Protein AF-A0A255H1E2-F1 (afdb_monomer)

Nearest PDB structures (foldseek):
  1zx3-assembly1_A  TM=5.470E-01  e=5.358E+00  Nitrosomonas europaea ATCC 19718

Mean predicted aligned error: 10.13 Å

Radius of gyration: 19.1 Å; Cα contacts (8 Å, |Δi|>4): 31; chains: 1; bounding box: 32×30×67 Å

Foldseek 3Di:
DDDDDDDQDADDDPVVVVVLVVVQVVCCVVPNVPRDSVVVVVVVVVVVQQVCCVVPVVSDHDDDDPPDDDRPDPDPPPDPPPPDD

Secondary structure (DSSP, 8-state):
-------------HHHHHHHHHHHHHHHHHT-TT--HHHHHHHHHHHHHHHHHHHHSTTPPPPPPTT----S-------------

Structure (mmCIF, N/CA/C/O backbone):
data_AF-A0A255H1E2-F1
#
_entry.id   AF-A0A255H1E2-F1
#
loop_
_atom_site.group_PDB
_atom_site.id
_atom_site.type_symbol
_atom_site.label_atom_id
_atom_site.label_alt_id
_atom_site.label_comp_id
_atom_site.label_asym_id
_atom_site.label_entity_id
_atom_site.label_seq_id
_atom_site.pd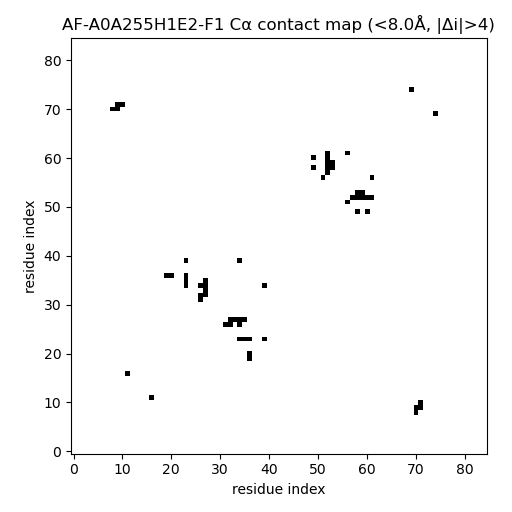bx_PDB_ins_code
_atom_site.Cartn_x
_atom_site.Cartn_y
_atom_site.Cartn_z
_atom_site.occupancy
_atom_site.B_iso_or_equiv
_atom_site.auth_seq_id
_atom_site.auth_comp_id
_atom_site.auth_asym_id
_atom_site.auth_atom_id
_atom_site.pdbx_PDB_model_num
ATOM 1 N N . MET A 1 1 ? -9.795 21.526 -3.750 1.00 38.25 1 MET A N 1
ATOM 2 C CA . MET A 1 1 ? -8.853 21.594 -2.610 1.00 38.25 1 MET A CA 1
ATOM 3 C C . MET A 1 1 ? -7.652 20.729 -2.962 1.00 38.25 1 MET A C 1
ATOM 5 O O . MET A 1 1 ? -7.839 19.547 -3.206 1.00 38.25 1 MET A O 1
ATOM 9 N N . THR A 1 2 ? -6.454 21.294 -3.109 1.00 41.75 2 THR A N 1
ATOM 10 C CA . THR A 1 2 ? -5.242 20.530 -3.449 1.00 41.75 2 THR A CA 1
ATOM 11 C C . THR A 1 2 ? -4.729 19.800 -2.207 1.00 41.75 2 THR A C 1
ATOM 13 O O . THR A 1 2 ? -4.144 20.408 -1.313 1.00 41.75 2 THR A O 1
ATOM 16 N N . SER A 1 3 ? -4.977 18.489 -2.124 1.00 51.25 3 SER A N 1
ATOM 17 C CA . SER A 1 3 ? -4.437 17.647 -1.051 1.00 51.25 3 SER A CA 1
ATOM 18 C C . SER A 1 3 ? -2.909 17.664 -1.103 1.00 51.25 3 SER A C 1
ATOM 20 O O . SER A 1 3 ? -2.290 17.200 -2.061 1.00 51.25 3 SER A O 1
ATOM 22 N N . ARG A 1 4 ? -2.281 18.237 -0.073 1.00 56.66 4 ARG A N 1
ATOM 23 C CA . ARG A 1 4 ? -0.821 18.306 0.049 1.00 56.66 4 ARG A CA 1
ATOM 24 C C . ARG A 1 4 ? -0.278 16.883 0.213 1.00 56.66 4 ARG A C 1
ATOM 26 O O . ARG A 1 4 ? -0.514 16.253 1.241 1.00 56.66 4 ARG A O 1
ATOM 33 N N . THR A 1 5 ? 0.445 16.382 -0.791 1.00 62.53 5 THR A N 1
ATOM 34 C CA . THR A 1 5 ? 1.138 15.086 -0.695 1.00 62.53 5 THR A CA 1
ATOM 35 C C . THR A 1 5 ? 2.207 15.179 0.396 1.00 62.53 5 THR A C 1
ATOM 37 O O . THR A 1 5 ? 2.980 16.137 0.425 1.00 62.53 5 THR A O 1
ATOM 40 N N . ARG A 1 6 ? 2.248 14.201 1.306 1.00 67.62 6 ARG A N 1
ATOM 41 C CA . ARG A 1 6 ? 3.307 14.060 2.316 1.00 67.62 6 ARG A CA 1
ATOM 42 C C . ARG A 1 6 ? 4.156 12.838 1.985 1.00 67.62 6 ARG A C 1
ATOM 44 O O . ARG A 1 6 ? 3.621 11.822 1.558 1.00 67.62 6 ARG A O 1
ATOM 51 N N . GLN A 1 7 ? 5.468 12.939 2.181 1.00 69.69 7 GLN A N 1
ATOM 52 C CA . GLN A 1 7 ? 6.386 11.829 1.937 1.00 69.69 7 GLN A CA 1
ATOM 53 C C . GLN A 1 7 ? 6.375 10.857 3.123 1.00 69.69 7 GLN A C 1
ATOM 55 O O . GLN A 1 7 ? 6.631 11.256 4.259 1.00 69.69 7 GLN A O 1
ATOM 60 N N . LEU A 1 8 ? 6.116 9.577 2.849 1.00 68.50 8 LEU A N 1
ATOM 61 C CA . LEU A 1 8 ? 6.286 8.497 3.816 1.00 68.50 8 LEU A CA 1
ATOM 62 C C . LEU A 1 8 ? 7.747 8.025 3.784 1.00 68.50 8 LEU A C 1
ATOM 64 O O . LEU A 1 8 ? 8.183 7.387 2.828 1.00 68.50 8 LEU A O 1
ATOM 68 N N . ALA A 1 9 ? 8.521 8.354 4.817 1.00 69.50 9 ALA A N 1
ATOM 69 C CA . ALA A 1 9 ? 9.904 7.901 4.954 1.00 69.50 9 ALA A CA 1
ATOM 70 C C . ALA A 1 9 ? 9.959 6.635 5.822 1.00 69.50 9 ALA A C 1
ATOM 72 O O . ALA A 1 9 ? 10.080 6.716 7.043 1.00 69.50 9 ALA A O 1
ATOM 73 N N . VAL A 1 10 ? 9.864 5.462 5.192 1.00 73.44 10 VAL A N 1
ATOM 74 C CA . VAL A 1 10 ? 9.972 4.158 5.866 1.00 73.44 10 VAL A CA 1
ATOM 75 C C . VAL A 1 10 ? 11.044 3.293 5.213 1.00 73.44 10 VAL A C 1
ATOM 77 O O . VAL A 1 10 ? 11.267 3.352 4.005 1.00 73.44 10 VAL A O 1
ATOM 80 N N . ARG A 1 11 ? 11.727 2.479 6.024 1.00 82.69 11 ARG A N 1
ATOM 81 C CA . ARG A 1 11 ? 12.661 1.464 5.527 1.00 82.69 11 ARG A CA 1
ATOM 82 C C . ARG A 1 11 ? 11.900 0.173 5.271 1.00 82.69 11 ARG A C 1
ATOM 84 O O . ARG A 1 11 ? 11.179 -0.295 6.146 1.00 82.69 11 ARG A O 1
ATOM 91 N N . ILE A 1 12 ? 12.113 -0.416 4.103 1.00 85.25 12 ILE A N 1
ATOM 92 C CA . ILE A 1 12 ? 11.611 -1.749 3.770 1.00 85.25 12 ILE A CA 1
ATOM 93 C C . ILE A 1 12 ? 12.779 -2.706 3.563 1.00 85.25 12 ILE A C 1
ATOM 95 O O . ILE A 1 12 ? 13.910 -2.284 3.309 1.00 85.25 12 ILE A O 1
ATOM 99 N N . ARG A 1 13 ? 12.510 -4.005 3.691 1.00 89.69 13 ARG A N 1
ATOM 100 C CA . ARG A 1 13 ? 13.521 -5.033 3.445 1.00 89.69 13 ARG A CA 1
ATOM 101 C C . ARG A 1 13 ? 13.908 -5.063 1.962 1.00 89.69 13 ARG A C 1
ATOM 103 O O . ARG A 1 13 ? 13.068 -4.830 1.091 1.00 89.69 13 ARG A O 1
ATOM 110 N N . ALA A 1 14 ? 15.171 -5.377 1.683 1.00 90.25 14 ALA A N 1
ATOM 111 C CA . ALA A 1 14 ? 15.711 -5.375 0.324 1.00 90.25 14 ALA A CA 1
ATOM 112 C C . ALA A 1 14 ? 15.024 -6.403 -0.594 1.00 90.25 14 ALA A C 1
ATOM 114 O O . ALA A 1 14 ? 14.718 -6.086 -1.740 1.00 90.25 14 ALA A O 1
ATOM 115 N N . ASP A 1 15 ? 14.707 -7.595 -0.079 1.00 93.88 15 ASP A N 1
ATOM 116 C CA . ASP A 1 15 ? 13.980 -8.640 -0.814 1.00 93.88 15 ASP A CA 1
ATOM 117 C C . ASP A 1 15 ? 12.597 -8.157 -1.272 1.00 93.88 15 ASP A C 1
ATOM 119 O O . ASP A 1 15 ? 12.178 -8.403 -2.404 1.00 93.88 15 ASP A O 1
ATOM 123 N N . LEU A 1 16 ? 11.899 -7.420 -0.405 1.00 92.44 16 LEU A N 1
ATOM 124 C CA . LEU A 1 16 ? 10.591 -6.865 -0.722 1.00 92.44 16 LEU A CA 1
ATOM 125 C C . LEU A 1 16 ? 10.694 -5.767 -1.784 1.00 92.44 16 LEU A C 1
ATOM 127 O O . LEU A 1 16 ? 9.884 -5.757 -2.704 1.00 92.44 16 LEU A O 1
ATOM 131 N N . LYS A 1 17 ? 11.699 -4.884 -1.703 1.00 92.69 17 LYS A N 1
ATOM 132 C CA . LYS A 1 17 ? 11.928 -3.839 -2.715 1.00 92.69 17 LYS A CA 1
ATOM 133 C C . LYS A 1 17 ? 12.085 -4.436 -4.115 1.00 92.69 17 LYS A C 1
ATOM 135 O O . LYS A 1 17 ? 11.417 -3.974 -5.032 1.00 92.69 17 LYS A O 1
ATOM 140 N N . VAL A 1 18 ? 12.894 -5.489 -4.257 1.00 94.81 18 VAL A N 1
ATOM 141 C CA . VAL A 1 18 ? 13.105 -6.174 -5.547 1.00 94.81 18 VAL A CA 1
ATOM 142 C C . VAL A 1 18 ? 11.793 -6.736 -6.098 1.00 94.81 18 VAL A C 1
ATOM 144 O O . VAL A 1 18 ? 11.487 -6.567 -7.276 1.00 94.81 18 VAL A O 1
ATOM 147 N N . ARG A 1 19 ? 10.981 -7.368 -5.244 1.00 95.44 19 ARG A N 1
ATOM 148 C CA . ARG A 1 19 ? 9.678 -7.913 -5.653 1.00 95.44 19 ARG A CA 1
ATOM 149 C C . ARG A 1 19 ? 8.688 -6.825 -6.060 1.00 95.44 19 ARG A C 1
ATOM 151 O O . ARG A 1 19 ? 7.939 -7.023 -7.010 1.00 95.44 19 ARG A O 1
ATOM 158 N N . VAL A 1 20 ? 8.679 -5.699 -5.347 1.00 93.88 20 VAL A N 1
ATOM 159 C CA . VAL A 1 20 ? 7.826 -4.550 -5.671 1.00 93.88 20 VAL A CA 1
ATOM 160 C C . VAL A 1 20 ? 8.225 -3.951 -7.019 1.00 93.88 20 VAL A C 1
ATOM 162 O O . VAL A 1 20 ? 7.351 -3.714 -7.847 1.00 93.88 20 VAL A O 1
ATOM 165 N N . ASP A 1 21 ? 9.522 -3.775 -7.277 1.00 94.25 21 ASP A N 1
ATOM 166 C CA . ASP A 1 21 ? 10.005 -3.258 -8.562 1.00 94.25 21 ASP A CA 1
ATOM 167 C C . ASP A 1 21 ? 9.595 -4.168 -9.726 1.00 94.25 21 ASP A C 1
ATOM 169 O O . ASP A 1 21 ? 9.054 -3.687 -10.719 1.00 94.25 21 ASP A O 1
ATOM 173 N N . ALA A 1 22 ? 9.777 -5.485 -9.574 1.00 95.56 22 ALA A N 1
ATOM 174 C CA . ALA A 1 22 ? 9.371 -6.462 -10.583 1.00 95.56 22 ALA A CA 1
ATOM 175 C C . ALA A 1 22 ? 7.853 -6.451 -10.837 1.00 95.56 22 ALA A C 1
ATOM 177 O O . ALA A 1 22 ? 7.415 -6.562 -11.980 1.00 95.56 22 ALA A O 1
ATOM 178 N N . ALA A 1 23 ? 7.039 -6.292 -9.788 1.00 94.50 23 ALA A N 1
ATOM 179 C CA . ALA A 1 23 ? 5.587 -6.210 -9.926 1.00 94.50 23 ALA A CA 1
ATOM 180 C C . ALA A 1 23 ? 5.150 -4.937 -10.668 1.00 94.50 23 ALA A C 1
ATOM 182 O O . ALA A 1 23 ? 4.303 -5.009 -11.555 1.00 94.50 23 ALA A O 1
ATOM 183 N N . VAL A 1 24 ? 5.740 -3.782 -10.340 1.00 94.81 24 VAL A N 1
ATOM 184 C CA . VAL A 1 24 ? 5.449 -2.512 -11.025 1.00 94.81 24 VAL A CA 1
ATOM 185 C C . VAL A 1 24 ? 5.841 -2.591 -12.496 1.00 94.81 24 VAL A C 1
ATOM 187 O O . VAL A 1 24 ? 5.071 -2.162 -13.352 1.00 94.81 24 VAL A O 1
ATOM 190 N N . ASP A 1 25 ? 7.002 -3.169 -12.800 1.00 95.50 25 ASP A N 1
ATOM 191 C CA . ASP A 1 25 ? 7.440 -3.363 -14.180 1.00 95.50 25 ASP A CA 1
ATOM 192 C C . ASP A 1 25 ? 6.482 -4.278 -14.958 1.00 95.50 25 ASP A C 1
ATOM 194 O O . ASP A 1 25 ? 6.011 -3.917 -16.035 1.00 95.50 25 ASP A O 1
ATOM 198 N N . ALA A 1 26 ? 6.077 -5.414 -14.383 1.00 94.88 26 ALA A N 1
ATOM 199 C CA . ALA A 1 26 ? 5.101 -6.305 -15.011 1.00 94.88 26 ALA A CA 1
ATOM 200 C C . ALA A 1 26 ? 3.735 -5.625 -15.244 1.00 94.88 26 ALA A C 1
ATOM 202 O O . ALA A 1 26 ? 3.103 -5.832 -16.285 1.00 94.88 26 ALA A O 1
ATOM 203 N N . LEU A 1 27 ? 3.275 -4.787 -14.309 1.00 93.06 27 LEU A N 1
ATOM 204 C CA . LEU A 1 27 ? 2.015 -4.046 -14.433 1.00 93.06 27 LEU A CA 1
ATOM 205 C C . LEU A 1 27 ? 2.074 -2.962 -15.512 1.00 93.06 27 LEU A C 1
ATOM 207 O O . LEU A 1 27 ? 1.094 -2.786 -16.236 1.00 93.06 27 LEU A O 1
ATOM 211 N N . LYS A 1 28 ? 3.226 -2.306 -15.695 1.00 93.75 28 LYS A N 1
ATOM 212 C CA . LYS A 1 28 ? 3.428 -1.369 -16.810 1.00 93.75 28 LYS A CA 1
ATOM 213 C C . LYS A 1 28 ? 3.224 -2.024 -18.170 1.00 93.75 28 LYS A C 1
ATOM 215 O O . LYS A 1 28 ? 2.610 -1.439 -19.055 1.00 93.75 28 LYS A O 1
ATOM 220 N N . HIS A 1 29 ? 3.733 -3.242 -18.327 1.00 91.44 29 HIS A N 1
ATOM 221 C CA . HIS A 1 29 ? 3.641 -3.977 -19.587 1.00 91.44 29 HIS A CA 1
ATOM 222 C C . HIS A 1 29 ? 2.255 -4.588 -19.823 1.00 91.44 29 HIS A C 1
ATOM 224 O O . HIS A 1 29 ? 1.830 -4.708 -20.968 1.00 91.44 29 HIS A O 1
ATOM 230 N N . SER A 1 30 ? 1.561 -4.999 -18.760 1.00 92.25 30 SER A N 1
ATOM 231 C CA . SER A 1 30 ? 0.302 -5.751 -18.868 1.00 92.25 30 SER A CA 1
ATOM 232 C C . SER A 1 30 ? -0.962 -4.900 -18.762 1.00 92.25 30 SER A C 1
ATOM 234 O O . SER A 1 30 ? -1.992 -5.296 -19.305 1.00 92.25 30 SER A O 1
ATOM 236 N N . ARG A 1 31 ? -0.914 -3.763 -18.059 1.00 86.69 31 ARG A N 1
ATOM 237 C CA . AR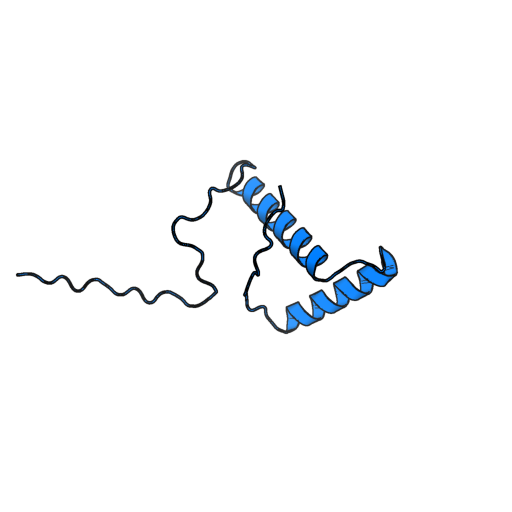G A 1 31 ? -2.096 -2.952 -17.738 1.00 86.69 31 ARG A CA 1
ATOM 238 C C . ARG A 1 31 ? -2.015 -1.554 -18.333 1.00 86.69 31 ARG A C 1
ATOM 240 O O . ARG A 1 31 ? -2.879 -1.190 -19.122 1.00 86.69 31 ARG A O 1
ATOM 247 N N . ASP A 1 32 ? -1.009 -0.780 -17.934 1.00 89.25 32 ASP A N 1
ATOM 248 C CA . ASP A 1 32 ? -0.877 0.626 -18.321 1.00 89.25 32 ASP A CA 1
ATOM 249 C C . ASP A 1 32 ? 0.595 1.071 -18.256 1.00 89.25 32 ASP A C 1
ATOM 251 O O . ASP A 1 32 ? 1.173 1.069 -17.166 1.00 89.25 32 ASP A O 1
ATOM 255 N N . PRO A 1 33 ? 1.207 1.513 -19.371 1.00 91.50 33 PRO A N 1
ATOM 256 C CA . PRO A 1 33 ? 2.584 2.011 -19.386 1.00 91.50 33 PRO A CA 1
ATOM 257 C C . PRO A 1 33 ? 2.854 3.186 -18.434 1.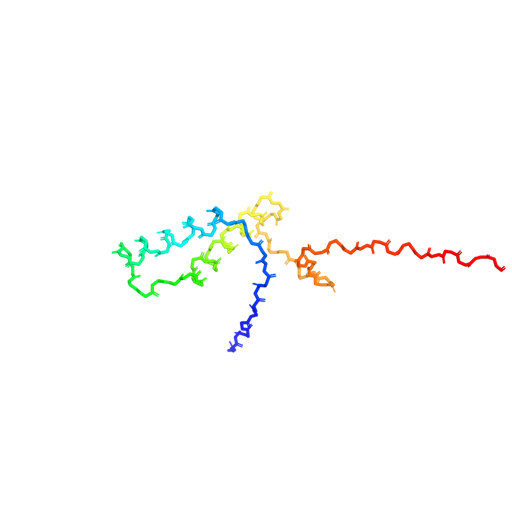00 91.50 33 PRO A C 1
ATOM 259 O O . PRO A 1 33 ? 4.005 3.414 -18.053 1.00 91.50 33 PRO A O 1
ATOM 262 N N . SER A 1 34 ? 1.820 3.939 -18.055 1.00 91.44 34 SER A N 1
ATOM 263 C CA . SER A 1 34 ? 1.921 5.061 -17.122 1.00 91.44 34 SER A CA 1
ATOM 264 C C . SER A 1 34 ? 1.927 4.643 -15.650 1.00 91.44 34 SER A C 1
ATOM 266 O O . SER A 1 34 ? 2.256 5.471 -14.804 1.00 91.44 34 SER A O 1
ATOM 268 N N . PHE A 1 35 ? 1.664 3.365 -15.343 1.00 89.75 35 PHE A N 1
ATOM 269 C CA . PHE A 1 35 ? 1.592 2.859 -13.975 1.00 89.75 35 PHE A CA 1
ATOM 270 C C . PHE A 1 35 ? 2.898 3.086 -13.206 1.00 89.75 35 PHE A C 1
ATOM 272 O O . PHE A 1 35 ? 3.996 2.748 -13.660 1.00 89.75 35 PHE A O 1
ATOM 279 N N . THR A 1 36 ? 2.801 3.650 -12.008 1.00 91.69 36 THR A N 1
ATOM 280 C CA . THR A 1 36 ? 3.959 4.080 -11.221 1.00 91.69 36 THR A CA 1
ATOM 281 C C . THR A 1 36 ? 4.120 3.296 -9.922 1.00 91.69 36 THR A C 1
ATOM 283 O O . THR A 1 36 ? 3.170 2.779 -9.341 1.00 91.69 36 THR A O 1
ATOM 286 N N . LEU A 1 37 ? 5.349 3.277 -9.389 1.00 91.06 37 LEU A N 1
ATOM 287 C CA . LEU A 1 37 ? 5.609 2.757 -8.041 1.00 91.06 37 LEU A CA 1
ATOM 288 C C . LEU A 1 37 ? 4.799 3.509 -6.974 1.00 91.06 37 LEU A C 1
ATOM 290 O O . LEU A 1 37 ? 4.407 2.921 -5.972 1.00 91.06 37 LEU A O 1
ATOM 294 N N . ARG A 1 38 ? 4.551 4.806 -7.189 1.00 89.38 38 ARG A N 1
ATOM 295 C CA . ARG A 1 38 ? 3.728 5.617 -6.293 1.00 89.38 38 ARG A CA 1
ATOM 296 C C . ARG A 1 38 ? 2.303 5.076 -6.229 1.00 89.38 38 ARG A C 1
ATOM 298 O O . ARG A 1 38 ? 1.833 4.812 -5.134 1.00 89.38 38 ARG A O 1
ATOM 305 N N . GLU A 1 39 ? 1.659 4.885 -7.376 1.00 90.00 39 GLU A N 1
ATOM 306 C CA . GLU A 1 39 ? 0.296 4.342 -7.442 1.00 90.00 39 GLU A CA 1
ATOM 307 C C . GLU A 1 39 ? 0.227 2.944 -6.833 1.00 90.00 39 GLU A C 1
ATOM 309 O O . GLU A 1 39 ? -0.659 2.679 -6.030 1.00 90.00 39 GLU A O 1
ATOM 314 N N . ALA A 1 40 ? 1.212 2.086 -7.117 1.00 90.81 40 ALA A N 1
ATOM 315 C CA . ALA A 1 40 ? 1.285 0.757 -6.517 1.00 90.81 40 ALA A CA 1
ATOM 316 C C . ALA A 1 40 ? 1.340 0.802 -4.980 1.00 90.81 40 ALA A C 1
ATOM 318 O O . ALA A 1 40 ? 0.680 0.012 -4.306 1.00 90.81 40 ALA A O 1
ATOM 319 N N . VAL A 1 41 ? 2.134 1.717 -4.414 1.00 90.75 41 VAL A N 1
ATOM 320 C CA . VAL A 1 41 ? 2.246 1.894 -2.960 1.00 90.75 41 VAL A CA 1
ATOM 321 C C . VAL A 1 41 ? 0.976 2.514 -2.378 1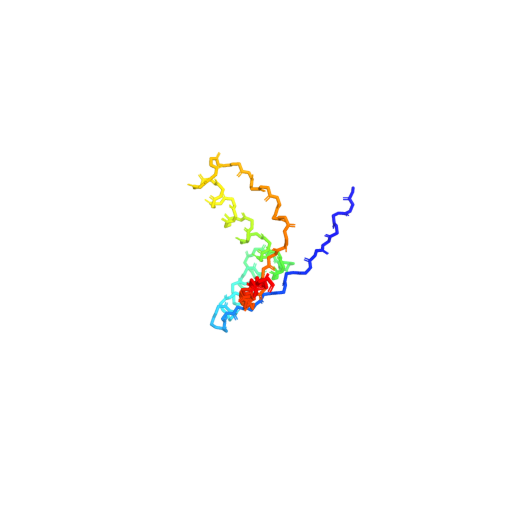.00 90.75 41 VAL A C 1
ATOM 323 O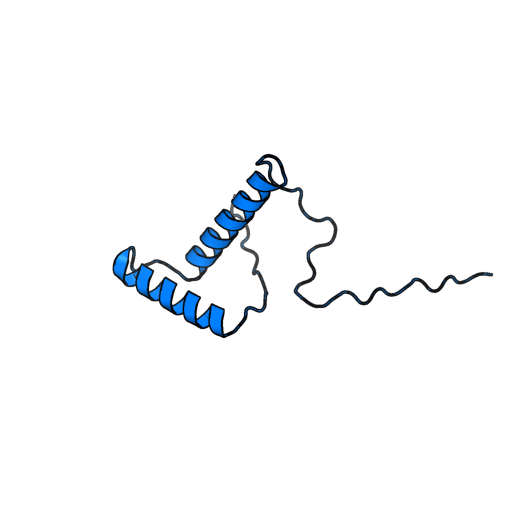 O . VAL A 1 41 ? 0.514 2.042 -1.341 1.00 90.75 41 VAL A O 1
ATOM 326 N N . ASP A 1 42 ? 0.403 3.522 -3.037 1.00 91.06 42 ASP A N 1
ATOM 327 C CA . ASP A 1 42 ? -0.836 4.173 -2.604 1.00 91.06 42 ASP A CA 1
ATOM 328 C C . ASP A 1 42 ? -1.998 3.154 -2.584 1.00 91.06 42 ASP A C 1
ATOM 330 O O . ASP A 1 42 ? -2.638 2.988 -1.546 1.00 91.06 42 ASP A O 1
ATOM 334 N N . GLU A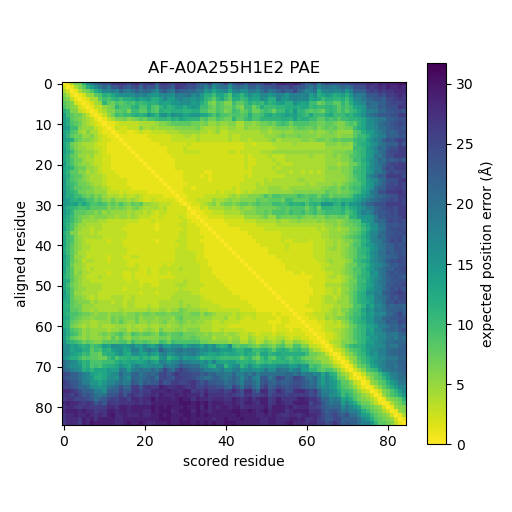 1 43 ? -2.204 2.381 -3.661 1.00 92.19 43 GLU A N 1
ATOM 335 C CA . GLU A 1 43 ? -3.220 1.317 -3.724 1.00 92.19 43 GLU A CA 1
ATOM 336 C C . GLU A 1 43 ? -2.992 0.246 -2.647 1.00 92.19 43 GLU A C 1
ATOM 338 O O . GLU A 1 43 ? -3.911 -0.094 -1.896 1.00 92.19 43 GLU A O 1
ATOM 343 N N . ALA A 1 44 ? -1.764 -0.268 -2.521 1.00 92.88 44 ALA A N 1
ATOM 344 C CA . ALA A 1 44 ? -1.454 -1.325 -1.560 1.00 92.88 44 ALA A CA 1
ATOM 345 C C . ALA A 1 44 ? -1.695 -0.883 -0.108 1.00 92.88 44 ALA A C 1
ATOM 347 O O . ALA A 1 44 ? -2.251 -1.646 0.688 1.00 92.88 44 ALA A O 1
ATOM 348 N N . LEU A 1 45 ? -1.297 0.343 0.246 1.00 93.06 45 LEU A N 1
ATOM 349 C CA . LEU A 1 45 ? -1.516 0.889 1.583 1.00 93.06 45 LEU A CA 1
ATOM 350 C C . LEU A 1 45 ? -2.999 1.152 1.844 1.00 93.06 45 LEU A C 1
ATOM 352 O O . LEU A 1 45 ? -3.480 0.788 2.914 1.00 93.06 45 LEU A O 1
ATOM 356 N N . THR A 1 46 ? -3.737 1.712 0.882 1.00 94.62 46 THR A N 1
ATOM 357 C CA . THR A 1 46 ? -5.187 1.917 1.010 1.00 94.62 46 THR A CA 1
ATOM 358 C C . THR A 1 46 ? -5.914 0.597 1.239 1.00 94.62 46 THR A C 1
ATOM 360 O O . THR A 1 46 ? -6.682 0.483 2.193 1.00 94.62 46 THR A O 1
ATOM 363 N N . HIS A 1 47 ? -5.627 -0.424 0.428 1.00 96.12 47 HIS A N 1
ATOM 364 C CA . HIS A 1 47 ? -6.249 -1.742 0.564 1.00 96.12 47 HIS A CA 1
ATOM 365 C C . HIS A 1 47 ? -5.920 -2.390 1.911 1.00 96.12 47 HIS A C 1
ATOM 367 O O . HIS A 1 47 ? -6.790 -2.989 2.551 1.00 96.12 47 HIS A O 1
ATOM 373 N N . TRP A 1 48 ? -4.669 -2.271 2.359 1.00 95.75 48 TRP A N 1
ATOM 374 C CA . TRP A 1 48 ? -4.260 -2.805 3.650 1.00 95.75 48 TRP A CA 1
ATOM 375 C C . TRP A 1 48 ? -4.958 -2.085 4.811 1.00 95.75 48 TRP A C 1
ATOM 377 O O . TRP A 1 48 ? -5.527 -2.761 5.667 1.00 95.75 48 TRP A O 1
ATOM 387 N N . VAL A 1 49 ? -4.982 -0.745 4.820 1.00 96.06 49 VAL A N 1
ATOM 388 C CA . VAL A 1 49 ? -5.657 0.050 5.862 1.00 96.06 49 VAL A CA 1
ATOM 389 C C . VAL A 1 49 ? -7.143 -0.292 5.921 1.00 96.06 49 VAL A C 1
ATOM 391 O O . VAL A 1 49 ? -7.618 -0.671 6.986 1.00 96.06 49 VAL A O 1
ATOM 394 N N . GLN A 1 50 ? -7.844 -0.291 4.784 1.00 96.94 50 GLN A N 1
ATOM 395 C CA . GLN A 1 50 ? -9.263 -0.659 4.720 1.00 96.94 50 GLN A CA 1
ATOM 396 C C . GLN A 1 50 ? -9.518 -2.0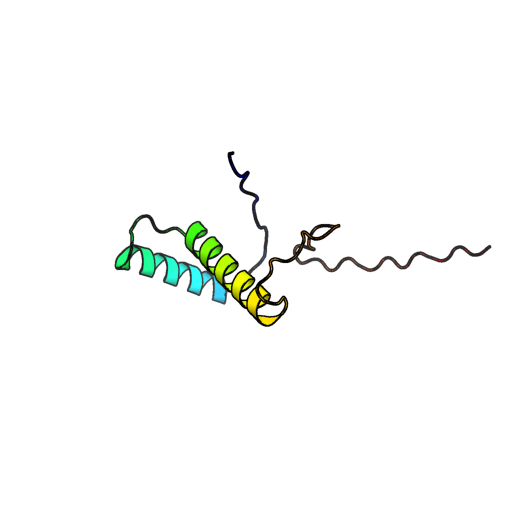80 5.231 1.00 96.94 50 GLN A C 1
ATOM 398 O O . GLN A 1 50 ? -10.490 -2.337 5.940 1.00 96.94 50 GLN A O 1
ATOM 403 N N . SER A 1 51 ? -8.631 -3.025 4.910 1.00 97.62 51 SER A N 1
ATOM 404 C CA . SER A 1 51 ? -8.737 -4.396 5.420 1.00 97.62 51 SER A CA 1
ATOM 405 C C . SER A 1 51 ? -8.601 -4.448 6.942 1.00 97.62 51 SER A C 1
ATOM 407 O O . SER A 1 51 ? -9.281 -5.241 7.592 1.00 97.62 51 SER A O 1
ATOM 409 N N . MET A 1 52 ? -7.735 -3.615 7.525 1.00 97.88 52 MET A N 1
ATOM 410 C CA . MET A 1 52 ? -7.582 -3.523 8.975 1.00 97.88 52 MET A CA 1
ATOM 411 C C . MET A 1 52 ? -8.781 -2.811 9.618 1.00 97.88 52 MET A C 1
ATOM 413 O O . MET A 1 52 ? -9.267 -3.291 10.638 1.00 97.88 52 MET A O 1
ATOM 417 N N . GLU A 1 53 ? -9.295 -1.733 9.021 1.00 97.94 53 GLU A N 1
ATOM 418 C CA . GLU A 1 53 ? -10.488 -1.006 9.491 1.00 97.94 53 GLU A CA 1
ATOM 419 C C . GLU A 1 53 ? -11.707 -1.932 9.527 1.00 97.94 53 GLU A C 1
ATOM 421 O O . GLU A 1 53 ? -12.385 -2.045 10.547 1.00 97.94 53 GLU A O 1
ATOM 426 N N . ASN A 1 54 ? -11.929 -2.698 8.457 1.00 97.38 54 ASN A N 1
ATOM 427 C CA . ASN A 1 54 ? -12.996 -3.697 8.395 1.00 97.38 54 ASN A CA 1
ATOM 428 C C . ASN A 1 54 ? -12.840 -4.793 9.454 1.00 97.38 54 ASN A C 1
ATOM 430 O O . ASN A 1 54 ? -13.826 -5.272 10.007 1.00 97.38 54 ASN A O 1
ATOM 434 N N . ARG A 1 55 ? -11.601 -5.204 9.742 1.00 97.69 55 ARG A N 1
ATOM 435 C CA . ARG A 1 55 ? -11.328 -6.310 10.664 1.00 97.69 55 ARG A CA 1
ATOM 436 C C . ARG A 1 55 ? -11.361 -5.904 12.136 1.00 97.69 55 ARG A C 1
ATOM 438 O O . ARG A 1 55 ? -11.705 -6.736 12.971 1.00 97.69 55 ARG A O 1
ATOM 445 N N . TYR A 1 56 ? -10.960 -4.676 12.451 1.00 97.44 56 TYR A N 1
ATOM 446 C CA . TYR A 1 56 ? -10.666 -4.253 13.823 1.00 97.44 56 TYR A CA 1
ATOM 447 C C . TYR A 1 56 ? -11.372 -2.964 14.255 1.00 97.44 56 TYR A C 1
ATOM 449 O O . TYR A 1 56 ? -11.272 -2.608 15.424 1.00 97.44 56 TYR A O 1
ATOM 457 N N . ASN A 1 57 ? -12.059 -2.266 13.350 1.00 97.06 57 ASN A N 1
ATOM 458 C CA . ASN A 1 57 ? -12.735 -1.000 13.639 1.00 97.06 57 ASN A CA 1
ATOM 459 C C . ASN A 1 57 ? -14.114 -0.904 12.969 1.00 97.06 57 ASN A C 1
ATOM 461 O O . ASN A 1 57 ? -14.531 0.179 12.579 1.00 97.06 57 ASN A O 1
ATOM 465 N N . GLU A 1 58 ? -14.806 -2.034 12.786 1.00 96.69 58 GLU A N 1
ATOM 466 C CA . GLU A 1 58 ? -16.177 -2.076 12.238 1.00 96.69 58 GLU A CA 1
ATOM 467 C C . GLU A 1 58 ? -16.316 -1.394 10.860 1.00 96.69 58 GLU A C 1
ATOM 469 O O . GLU A 1 58 ? -17.365 -0.853 10.509 1.00 96.69 58 GLU A O 1
ATOM 474 N N . GLY A 1 59 ? -15.234 -1.383 10.076 1.00 95.38 59 GLY A N 1
ATOM 475 C CA . GLY A 1 59 ? -15.177 -0.703 8.778 1.00 95.38 59 GLY A CA 1
ATOM 476 C C . GLY A 1 59 ? -15.119 0.823 8.865 1.00 95.38 59 GLY A C 1
ATOM 477 O O . GLY A 1 59 ? -15.186 1.495 7.839 1.00 95.38 59 GLY A O 1
ATOM 478 N N . GLN A 1 60 ? -14.987 1.383 10.067 1.00 96.19 60 GLN A N 1
ATOM 479 C CA . GLN A 1 60 ? -14.807 2.812 10.272 1.00 96.19 60 GLN A CA 1
ATOM 480 C C . GLN A 1 60 ? -13.325 3.196 10.158 1.00 96.19 60 GLN A C 1
ATOM 482 O O . GLN A 1 60 ? -12.455 2.446 10.612 1.00 96.19 60 GLN A O 1
ATOM 487 N N . PRO A 1 61 ? -13.006 4.387 9.626 1.00 95.31 61 PRO A N 1
ATOM 488 C CA . PRO A 1 61 ? -11.649 4.912 9.661 1.00 95.31 61 PRO A CA 1
ATOM 489 C C . PRO A 1 61 ? -11.164 5.216 11.080 1.00 95.31 61 PRO A C 1
ATOM 491 O O . PRO A 1 61 ? -11.936 5.664 11.932 1.00 95.31 61 PRO A O 1
ATOM 494 N N . TRP A 1 62 ? -9.867 5.036 11.338 1.00 91.69 62 TRP A N 1
ATOM 495 C CA . TRP A 1 62 ? -9.276 5.452 12.614 1.00 91.69 62 TRP A CA 1
ATOM 496 C C . TRP A 1 62 ? -9.065 6.970 12.698 1.00 91.69 62 TRP A C 1
ATOM 498 O O . TRP A 1 62 ? -8.716 7.610 11.700 1.00 91.69 62 TRP A O 1
ATOM 508 N N . PRO A 1 63 ? -9.199 7.568 13.898 1.00 90.88 63 PRO A N 1
ATOM 509 C CA . PRO A 1 63 ? -8.854 8.967 14.095 1.00 90.88 63 PRO A CA 1
ATOM 510 C C . PRO A 1 63 ? -7.337 9.193 13.926 1.00 90.88 63 PRO A C 1
ATOM 512 O O . PRO A 1 63 ? -6.535 8.300 14.222 1.00 90.88 63 PRO A O 1
ATOM 515 N N . PRO A 1 64 ? -6.905 10.395 13.498 1.00 86.75 64 PRO A N 1
ATOM 516 C CA . PRO A 1 64 ? -5.487 10.724 13.387 1.00 86.75 64 PRO A CA 1
ATOM 517 C C . PRO A 1 64 ? -4.750 10.581 14.733 1.00 86.75 64 PRO A C 1
ATOM 519 O O . PRO A 1 64 ? -5.284 10.986 15.768 1.00 86.75 64 PRO A O 1
ATOM 522 N N . PRO A 1 65 ? -3.504 10.072 14.752 1.00 84.81 65 PRO A N 1
ATOM 523 C CA . PRO A 1 65 ? -2.737 9.942 15.987 1.00 84.81 65 PRO A CA 1
ATOM 524 C C . PRO A 1 65 ? -2.337 11.316 16.546 1.00 84.81 65 PRO A C 1
ATOM 526 O O . PRO A 1 65 ? -1.853 12.178 15.812 1.00 84.81 65 PRO A O 1
ATOM 529 N N . ALA A 1 66 ? -2.449 11.493 17.866 1.00 79.06 66 ALA A N 1
ATOM 530 C CA . ALA A 1 66 ? -2.193 12.772 18.541 1.00 79.06 66 ALA A CA 1
ATOM 531 C C . ALA A 1 66 ? -0.724 13.257 18.491 1.00 79.06 66 ALA A C 1
ATOM 533 O O . ALA A 1 66 ? -0.470 14.444 18.675 1.00 79.06 66 ALA A O 1
ATOM 534 N N . GLY A 1 67 ? 0.251 12.367 18.251 1.00 73.56 67 GLY A N 1
ATOM 535 C CA . GLY A 1 67 ? 1.689 12.656 18.413 1.00 73.56 67 GLY A CA 1
ATOM 536 C C . GLY A 1 67 ? 2.594 12.247 17.246 1.00 73.56 67 GLY A C 1
ATOM 537 O O . GLY A 1 67 ? 3.810 12.131 17.430 1.00 73.56 67 GLY A O 1
ATOM 538 N N . GLY A 1 68 ? 2.016 12.002 16.064 1.00 70.56 68 GLY A N 1
ATOM 539 C CA . GLY A 1 68 ? 2.731 11.411 14.929 1.00 70.56 68 GLY A CA 1
ATOM 540 C C . GLY A 1 68 ? 3.156 9.957 15.181 1.00 70.56 68 GLY A C 1
ATOM 541 O O . GLY A 1 68 ? 2.992 9.421 16.275 1.00 70.56 68 GLY A O 1
ATOM 542 N N . LEU A 1 69 ? 3.683 9.301 14.148 1.00 70.81 69 LEU A N 1
ATOM 543 C CA . LEU A 1 69 ? 4.183 7.926 14.239 1.00 70.81 69 LEU A CA 1
ATOM 544 C C . LEU A 1 69 ? 5.709 7.922 14.351 1.00 70.81 69 LEU A C 1
ATOM 546 O O . LEU A 1 69 ? 6.387 8.719 13.700 1.00 70.81 69 LEU A O 1
ATOM 550 N N . ASP A 1 70 ? 6.253 6.997 15.141 1.00 65.69 70 ASP A N 1
ATOM 551 C CA . ASP A 1 70 ? 7.694 6.754 15.176 1.00 65.69 70 ASP A CA 1
ATOM 552 C C . ASP A 1 70 ? 8.120 6.060 13.874 1.00 65.69 70 ASP A C 1
ATOM 554 O O . ASP A 1 70 ? 7.745 4.920 13.607 1.00 65.69 70 ASP A O 1
ATOM 558 N N . ALA A 1 71 ? 8.947 6.726 13.062 1.00 62.03 71 ALA A N 1
ATOM 559 C CA . ALA A 1 71 ? 9.443 6.222 11.774 1.00 62.03 71 ALA A CA 1
ATOM 560 C C . ALA A 1 71 ? 10.502 5.096 11.905 1.00 62.03 71 ALA A C 1
ATOM 562 O O . ALA A 1 71 ? 11.398 4.964 11.070 1.00 62.03 71 ALA A O 1
ATOM 563 N N . GLY A 1 72 ? 10.435 4.291 12.973 1.00 54.72 72 GLY A N 1
ATOM 564 C CA . GLY A 1 72 ? 11.317 3.140 13.195 1.00 54.72 72 GLY A CA 1
ATOM 565 C C . GLY A 1 72 ? 12.502 3.369 14.139 1.00 54.72 72 GLY A C 1
ATOM 566 O O . GLY A 1 72 ? 13.398 2.528 14.188 1.00 54.72 72 GLY A O 1
ATOM 567 N N . ARG A 1 73 ? 12.529 4.458 14.920 1.00 50.09 73 ARG A N 1
ATOM 568 C CA . ARG A 1 73 ? 13.373 4.529 16.125 1.00 50.09 73 ARG A CA 1
ATOM 569 C C . ARG A 1 73 ? 12.458 4.382 17.338 1.00 50.09 73 ARG A C 1
ATOM 571 O O . ARG A 1 73 ? 11.616 5.256 17.524 1.00 50.09 73 ARG A O 1
ATOM 578 N N . PRO A 1 74 ? 12.591 3.327 18.159 1.00 52.53 74 PRO A N 1
ATOM 579 C CA . PRO A 1 74 ? 11.885 3.277 19.430 1.00 52.53 74 PRO A CA 1
ATOM 580 C C . PRO A 1 74 ? 12.233 4.547 20.206 1.00 52.53 74 PRO A C 1
ATOM 582 O O . PRO A 1 74 ? 13.420 4.814 20.432 1.00 52.53 74 PRO A O 1
ATOM 585 N N . ARG A 1 75 ? 11.236 5.346 20.602 1.00 56.44 75 ARG A N 1
ATOM 586 C CA 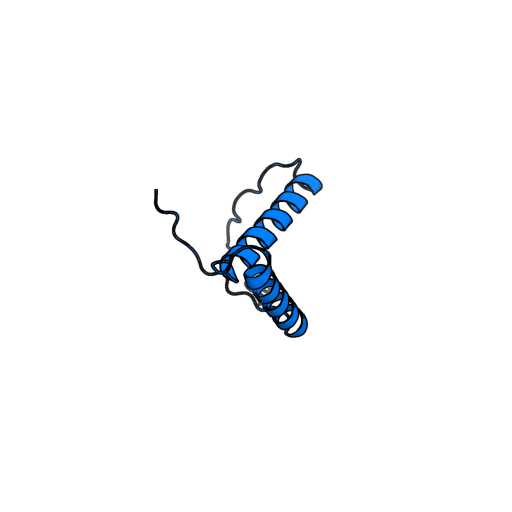. ARG A 1 75 ? 11.465 6.351 21.641 1.00 56.44 75 ARG A CA 1
ATOM 587 C C . ARG A 1 75 ? 12.010 5.594 22.850 1.00 56.44 75 ARG A C 1
ATOM 589 O O . ARG A 1 75 ? 11.313 4.756 23.422 1.00 56.44 75 ARG A O 1
ATOM 596 N N . ARG A 1 76 ? 13.273 5.841 23.227 1.00 53.34 76 ARG A N 1
ATOM 597 C CA . ARG A 1 76 ? 13.750 5.453 24.559 1.00 53.34 76 ARG A CA 1
ATOM 598 C C . ARG A 1 76 ? 12.777 6.114 25.525 1.00 53.34 76 ARG A C 1
ATOM 600 O O . ARG A 1 76 ? 12.694 7.339 25.532 1.00 53.34 76 ARG A O 1
ATOM 607 N N . ARG A 1 77 ? 12.026 5.319 26.290 1.00 51.72 77 ARG A N 1
ATOM 608 C CA . ARG A 1 77 ? 11.326 5.823 27.471 1.00 51.72 77 ARG A CA 1
ATOM 609 C C . ARG A 1 77 ? 12.383 6.497 28.340 1.00 51.72 77 ARG A C 1
ATOM 611 O O . ARG A 1 77 ? 13.164 5.819 28.999 1.00 51.72 77 ARG A O 1
ATOM 618 N N . THR A 1 78 ? 12.449 7.819 28.303 1.00 55.25 78 THR A N 1
ATOM 619 C CA . THR A 1 78 ? 12.996 8.578 29.416 1.00 55.25 78 THR A CA 1
ATOM 620 C C . THR A 1 78 ? 11.966 8.414 30.519 1.00 55.25 78 THR A C 1
ATOM 622 O O . THR A 1 78 ? 10.897 9.019 30.459 1.00 55.25 78 THR A O 1
ATOM 625 N N . HIS A 1 79 ? 12.231 7.508 31.459 1.00 46.88 79 HIS A N 1
ATOM 626 C CA . HIS A 1 79 ? 11.545 7.563 32.741 1.00 46.88 79 HIS A CA 1
ATOM 627 C C . HIS A 1 79 ? 11.740 8.988 33.281 1.00 46.88 79 HIS A C 1
ATOM 629 O O . HIS A 1 79 ? 12.878 9.469 33.258 1.00 46.88 79 HIS A O 1
ATOM 635 N N . PRO A 1 80 ? 10.675 9.694 33.695 1.00 48.31 80 PRO A N 1
ATOM 636 C CA . PRO A 1 80 ? 10.865 10.872 34.513 1.00 48.31 80 PRO A CA 1
ATOM 637 C C . PRO A 1 80 ? 11.564 10.386 35.780 1.00 48.31 80 PRO A C 1
ATOM 639 O O . PRO A 1 80 ? 11.051 9.507 36.468 1.00 48.31 80 PRO A O 1
ATOM 642 N N . THR A 1 81 ? 12.764 10.893 36.039 1.00 50.41 81 THR A N 1
ATOM 643 C CA . THR A 1 81 ? 13.350 10.812 37.371 1.00 50.41 81 THR A CA 1
ATOM 644 C C . THR A 1 81 ? 12.371 11.536 38.289 1.00 50.41 81 THR A C 1
ATOM 646 O O . THR A 1 81 ? 12.249 12.756 38.191 1.00 50.41 81 THR A O 1
ATOM 649 N N . GLU A 1 82 ? 11.623 10.789 39.103 1.00 44.50 82 GLU A N 1
ATOM 650 C CA . GLU A 1 82 ? 10.969 11.332 40.291 1.00 44.50 82 GLU A CA 1
ATOM 651 C C . GLU A 1 82 ? 12.051 12.066 41.084 1.00 44.50 82 GLU A C 1
ATOM 653 O O . GLU A 1 82 ? 12.967 11.460 41.638 1.00 44.50 82 GLU A O 1
ATOM 658 N N . GLN A 1 83 ? 12.009 13.395 41.028 1.00 52.06 83 GLN A N 1
ATOM 659 C CA . GLN A 1 83 ? 12.642 14.223 42.034 1.00 52.06 83 GLN A CA 1
ATOM 660 C C . GLN A 1 83 ? 11.644 14.315 43.182 1.00 52.06 83 GLN A C 1
ATOM 662 O O . GLN A 1 83 ? 10.611 14.969 43.063 1.00 52.06 83 GLN A O 1
ATOM 667 N N . GLU A 1 84 ? 11.961 13.621 44.263 1.00 40.50 84 GLU A N 1
ATOM 668 C CA . GLU A 1 84 ? 11.323 13.732 45.570 1.00 40.50 84 GLU A CA 1
ATOM 669 C C . GLU A 1 84 ? 12.451 13.940 46.594 1.00 40.50 84 GLU A C 1
ATOM 671 O O . GLU A 1 84 ? 13.528 13.357 46.422 1.00 40.50 84 GLU A O 1
ATOM 676 N N . PRO A 1 85 ? 12.207 14.642 47.706 1.00 55.97 85 PRO A N 1
ATOM 677 C CA . PRO A 1 85 ? 11.862 16.055 47.854 1.00 55.97 85 PRO A CA 1
ATOM 678 C C . PRO A 1 85 ? 13.057 16.925 48.309 1.00 55.97 85 PRO A C 1
ATOM 680 O O . PRO A 1 85 ? 14.090 16.376 48.758 1.00 55.97 85 PRO A O 1
#

pLDDT: mean 80.55, std 18.21, range [38.25, 97.94]

Organism: NCBI:txid2016507

Solvent-accessible surface area (backbone atoms only — not comparable to full-atom values): 5685 Å² total; per-residue (Å²): 133,88,80,80,87,76,86,84,75,72,89,75,59,70,73,56,53,56,52,50,52,54,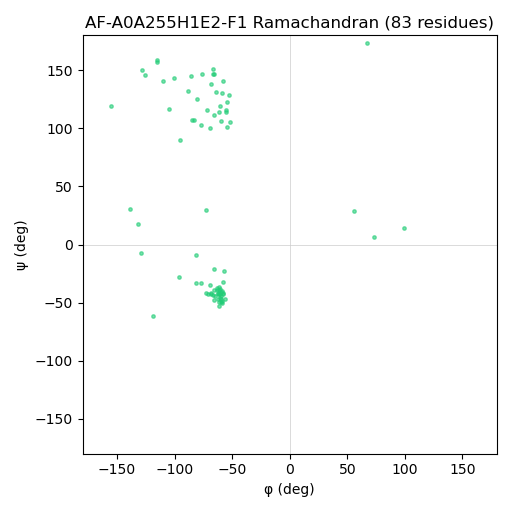50,42,55,52,42,21,76,74,75,38,78,82,58,43,68,63,56,54,51,53,52,52,50,51,54,50,51,52,52,47,21,48,73,76,43,84,58,40,83,80,79,83,70,96,79,69,78,74,74,80,61,82,78,75,79,75,71,78,77,82,85,77,135

Sequence (85 aa):
MTSRTRQLAVRIRADLKVRVDAAVDALKHSRDPSFTLREAVDEALTHWVQSMENRYNEGQPWPPPAGGLDAGRPRRRTHPTEQEP